Protein AF-A0AAD7NIN3-F1 (afdb_monomer_lite)

Sequence (106 aa):
NGPSFSDKKHKAGVSVGFVVRCTQRIIVAFLSLHDSVIRWPTESEKEEAKAWVESVSCQEWRGGLCMVDGTLVPLFEKPGHHGEVYFDRKSNYSLNVQVRRPLLVF

Secondary structure (DSSP, 8-state):
-PPPGGGGTTSS---HHHHHHHHHHHHHHHHHTHHHHSSPPPHHHHHHHHHHHHHHS-GGGGG-TT--S--EEE-SS--TTTGGGGB-TTS-BEEE---PPP----

pLDDT: mean 77.59, std 16.74, range [33.56, 95.12]

Structure (mmCIF, N/CA/C/O backbone):
data_AF-A0AAD7NIN3-F1
#
_entry.id   AF-A0AAD7NIN3-F1
#
loop_
_atom_site.group_PDB
_atom_site.id
_atom_site.type_symbol
_atom_site.label_atom_id
_atom_site.label_alt_id
_atom_site.label_comp_id
_atom_site.label_asym_id
_atom_site.label_entity_id
_atom_site.label_seq_id
_atom_site.pdbx_PDB_ins_code
_atom_site.Cartn_x
_atom_site.Cartn_y
_atom_site.Cartn_z
_atom_site.occupancy
_atom_site.B_iso_or_equiv
_atom_site.auth_seq_id
_atom_site.auth_comp_id
_atom_site.auth_asym_id
_atom_site.auth_atom_id
_atom_site.pdbx_PDB_model_num
ATOM 1 N N . ASN A 1 1 ? -1.272 -9.763 -26.096 1.00 40.25 1 ASN A N 1
ATOM 2 C CA . ASN A 1 1 ? -0.739 -8.951 -27.215 1.00 40.25 1 ASN A CA 1
ATOM 3 C C . ASN A 1 1 ? 0.158 -7.845 -26.673 1.00 40.25 1 ASN A C 1
ATOM 5 O O . ASN A 1 1 ? -0.281 -6.713 -26.544 1.00 40.25 1 ASN A O 1
ATOM 9 N N . GLY A 1 2 ? 1.387 -8.183 -26.274 1.00 42.22 2 GLY A N 1
ATOM 10 C CA . GLY A 1 2 ? 2.406 -7.182 -25.943 1.00 42.22 2 GLY A CA 1
ATOM 11 C C . GLY A 1 2 ? 3.198 -6.860 -27.211 1.00 42.22 2 GLY A C 1
ATOM 12 O O . GLY A 1 2 ? 3.555 -7.805 -27.916 1.00 42.22 2 GLY A O 1
ATOM 13 N N . PRO A 1 3 ? 3.443 -5.587 -27.560 1.00 47.66 3 PRO A N 1
ATOM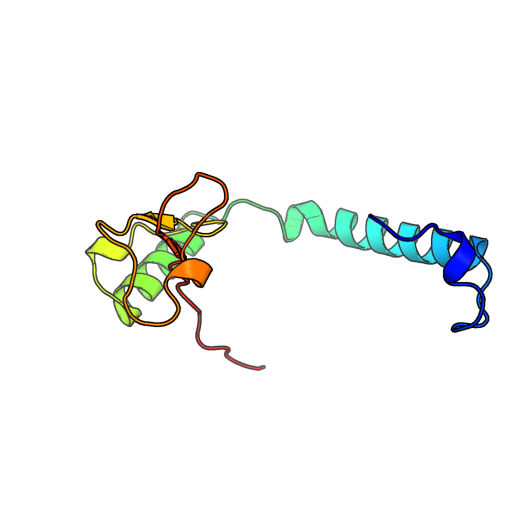 14 C CA . PRO A 1 3 ? 4.212 -5.279 -28.756 1.00 47.66 3 PRO A CA 1
ATOM 15 C C . PRO A 1 3 ? 5.653 -5.775 -28.586 1.00 47.66 3 PRO A C 1
ATOM 17 O O . PRO A 1 3 ? 6.232 -5.678 -27.500 1.00 47.66 3 PRO A O 1
ATOM 20 N N . SER A 1 4 ? 6.221 -6.325 -29.660 1.00 54.09 4 SER A N 1
ATOM 21 C CA . SER A 1 4 ? 7.609 -6.788 -29.670 1.00 54.09 4 SER A CA 1
ATOM 22 C C . SER A 1 4 ? 8.571 -5.608 -29.469 1.00 54.09 4 SER A C 1
ATOM 24 O O . SER A 1 4 ? 8.313 -4.488 -29.916 1.00 54.09 4 SER A O 1
ATOM 26 N N . PHE A 1 5 ? 9.698 -5.848 -28.791 1.00 52.84 5 PHE A N 1
ATOM 27 C CA . PHE A 1 5 ? 10.717 -4.834 -28.462 1.00 52.84 5 PHE A CA 1
ATOM 28 C C . PHE A 1 5 ? 11.260 -4.060 -29.678 1.00 52.84 5 PHE A C 1
ATOM 30 O O . PHE A 1 5 ? 11.817 -2.970 -29.527 1.00 52.84 5 PHE A O 1
ATOM 37 N N . SER A 1 6 ? 11.098 -4.618 -30.874 1.00 48.75 6 SER A N 1
ATOM 38 C CA . SER A 1 6 ? 11.609 -4.100 -32.138 1.00 48.75 6 SER A CA 1
ATOM 39 C C . SER A 1 6 ? 10.968 -2.770 -32.562 1.00 48.75 6 SER A C 1
ATOM 41 O O . SER A 1 6 ? 11.635 -1.975 -33.220 1.00 48.75 6 SER A O 1
ATOM 43 N N . ASP A 1 7 ? 9.738 -2.474 -32.121 1.00 43.66 7 ASP A N 1
ATOM 44 C CA . ASP A 1 7 ? 8.960 -1.312 -32.593 1.00 43.66 7 ASP A CA 1
ATOM 45 C C . ASP A 1 7 ? 9.259 0.018 -31.879 1.00 43.66 7 ASP A C 1
ATOM 47 O O . ASP A 1 7 ? 8.765 1.072 -32.278 1.00 43.66 7 ASP A O 1
ATOM 51 N N . LYS A 1 8 ? 10.089 0.034 -30.827 1.00 47.66 8 LYS A N 1
ATOM 52 C CA . LYS A 1 8 ? 10.362 1.269 -30.057 1.00 47.66 8 LYS A CA 1
ATOM 53 C C . LYS A 1 8 ? 11.593 2.060 -30.510 1.00 47.66 8 LYS A C 1
ATOM 55 O O . LYS A 1 8 ? 11.955 3.046 -29.869 1.00 47.66 8 LYS A O 1
ATOM 60 N N . LYS A 1 9 ? 12.255 1.673 -31.603 1.00 50.00 9 LYS A N 1
ATOM 61 C CA . LYS A 1 9 ? 13.591 2.204 -31.936 1.00 50.00 9 LYS A CA 1
ATOM 62 C C . LYS A 1 9 ? 13.643 3.633 -32.491 1.00 50.00 9 LYS A C 1
ATOM 64 O O . LYS A 1 9 ? 14.735 4.184 -32.547 1.00 50.00 9 LYS A O 1
ATOM 69 N N . HIS A 1 10 ? 12.525 4.269 -32.842 1.00 47.50 10 HIS A N 1
ATOM 70 C CA . HIS A 1 10 ? 12.574 5.557 -33.557 1.00 47.50 10 HIS A CA 1
ATOM 71 C C . HIS A 1 10 ? 12.259 6.817 -32.729 1.00 47.50 10 HIS A C 1
ATOM 73 O O . HIS A 1 10 ? 12.242 7.904 -33.291 1.00 47.50 10 HIS A O 1
ATOM 79 N N . LYS A 1 11 ? 11.990 6.718 -31.416 1.00 55.50 11 LYS A N 1
ATOM 80 C CA . LYS A 1 11 ? 11.447 7.867 -30.651 1.00 55.50 11 LYS A CA 1
ATOM 81 C C . LYS A 1 11 ? 12.315 8.447 -29.528 1.00 55.50 11 LYS A C 1
ATOM 83 O O . LYS A 1 11 ? 11.895 9.429 -28.934 1.00 55.50 11 LYS A O 1
ATOM 88 N N . ALA A 1 12 ? 13.500 7.904 -29.231 1.00 61.84 12 ALA A N 1
ATOM 89 C CA . ALA A 1 12 ? 14.287 8.384 -28.079 1.00 61.84 12 ALA A CA 1
ATOM 90 C C . ALA A 1 12 ? 15.801 8.573 -28.306 1.00 61.84 12 ALA A C 1
ATOM 92 O O . ALA A 1 12 ? 16.475 9.057 -27.405 1.00 61.84 12 ALA A O 1
ATOM 93 N N . GLY A 1 13 ? 16.363 8.191 -29.463 1.00 74.94 13 GLY A N 1
ATOM 94 C CA . GLY A 1 13 ? 17.789 8.416 -29.771 1.00 74.94 13 GLY A CA 1
ATOM 95 C C . GLY A 1 13 ? 18.804 7.708 -28.853 1.00 74.94 13 GLY A C 1
ATOM 96 O O . GLY A 1 13 ? 19.994 7.998 -28.922 1.00 74.94 13 GLY A O 1
ATOM 97 N N . VAL A 1 14 ? 18.366 6.781 -27.995 1.00 76.12 14 VAL A N 1
ATOM 98 C CA . VAL A 1 14 ? 19.214 6.094 -27.006 1.00 76.12 14 VAL A CA 1
ATOM 99 C C . VAL A 1 14 ? 19.498 4.645 -27.391 1.00 76.12 14 VAL A C 1
ATOM 101 O O . VAL A 1 14 ? 18.643 3.938 -27.928 1.00 76.12 14 VAL A O 1
ATOM 104 N N . SER A 1 15 ? 20.712 4.179 -27.087 1.00 85.69 15 SER A N 1
ATOM 105 C CA . SER A 1 15 ? 21.114 2.793 -27.337 1.00 85.69 15 SER A CA 1
ATOM 106 C C . SER A 1 15 ? 20.435 1.820 -26.367 1.00 85.69 15 SER A C 1
ATOM 108 O O . SER A 1 15 ? 20.151 2.149 -25.215 1.00 85.69 15 SER A O 1
ATOM 110 N N . VAL A 1 16 ? 20.227 0.575 -26.806 1.00 85.00 16 VAL A N 1
ATOM 111 C CA . VAL A 1 16 ? 19.641 -0.489 -25.965 1.00 85.00 16 VAL A CA 1
ATOM 112 C C . VAL A 1 16 ? 20.458 -0.697 -24.683 1.00 85.00 16 VAL A C 1
ATOM 114 O O . VAL A 1 16 ? 19.892 -0.819 -23.601 1.00 85.00 16 VAL A O 1
ATOM 117 N N . GLY A 1 17 ? 21.792 -0.657 -24.780 1.00 89.62 17 GLY A N 1
ATOM 118 C CA . GLY A 1 17 ? 22.677 -0.788 -23.620 1.00 89.62 17 GLY A CA 1
ATOM 119 C C . GLY A 1 17 ? 22.539 0.355 -22.609 1.00 89.62 17 GLY A C 1
ATOM 120 O O . GLY A 1 17 ? 22.719 0.136 -21.413 1.00 89.62 17 GLY A O 1
ATOM 121 N N . PHE A 1 18 ? 22.185 1.565 -23.056 1.00 89.94 18 PHE A N 1
ATOM 122 C CA . PHE A 1 18 ? 21.870 2.671 -22.152 1.00 89.94 18 PHE A CA 1
ATOM 123 C C . PHE A 1 18 ? 20.578 2.401 -21.376 1.00 89.94 18 PHE A C 1
ATOM 125 O O . PHE A 1 18 ? 20.588 2.491 -20.152 1.00 89.94 18 PHE A O 1
ATOM 132 N N . VAL A 1 19 ? 19.511 1.977 -22.063 1.00 89.56 19 VAL A N 1
ATOM 133 C CA . VAL A 1 19 ? 18.225 1.640 -21.427 1.00 89.56 19 VAL A CA 1
ATOM 134 C C . VAL A 1 19 ? 18.405 0.550 -20.370 1.00 89.56 19 VAL A C 1
ATOM 136 O O . VAL A 1 19 ? 17.980 0.738 -19.235 1.00 89.56 19 VAL A O 1
ATOM 139 N N . VAL A 1 20 ? 19.106 -0.541 -20.699 1.00 91.94 20 VAL A N 1
ATOM 140 C CA . VAL A 1 20 ? 19.362 -1.643 -19.753 1.00 91.94 20 VAL A CA 1
ATOM 141 C C . VAL A 1 20 ? 20.094 -1.148 -18.504 1.00 91.94 20 VAL A C 1
ATOM 143 O O . VAL A 1 20 ? 19.670 -1.448 -17.388 1.00 91.94 20 VAL A O 1
ATOM 146 N N . ARG A 1 21 ? 21.150 -0.339 -18.665 1.00 93.31 21 ARG A N 1
ATOM 147 C CA . ARG A 1 21 ? 21.896 0.220 -17.525 1.00 93.31 21 ARG A CA 1
ATOM 148 C C . ARG A 1 21 ? 21.052 1.168 -16.678 1.00 93.31 21 ARG A C 1
ATOM 150 O O . ARG A 1 21 ? 21.140 1.125 -15.453 1.00 93.31 21 ARG A O 1
ATOM 157 N N . CYS A 1 22 ? 20.238 2.016 -17.303 1.00 90.75 22 CYS A N 1
ATOM 158 C CA . CYS A 1 22 ? 19.321 2.901 -16.589 1.00 90.75 22 CYS A CA 1
ATOM 159 C C . CYS A 1 22 ? 18.296 2.100 -15.780 1.00 90.75 22 CYS A C 1
ATOM 161 O O . CYS A 1 22 ? 18.124 2.366 -14.593 1.00 90.75 22 CYS A O 1
ATOM 163 N N . THR A 1 23 ? 17.679 1.080 -16.379 1.00 93.56 23 THR A N 1
ATOM 164 C CA . THR A 1 23 ? 16.729 0.203 -15.685 1.00 93.56 23 THR A CA 1
ATOM 165 C C . THR A 1 23 ? 17.384 -0.523 -14.510 1.00 93.56 23 THR A C 1
ATOM 167 O O . THR A 1 23 ? 16.821 -0.531 -13.422 1.00 93.56 23 THR A O 1
ATOM 170 N N . GLN A 1 24 ? 18.595 -1.064 -14.680 1.00 95.12 24 GLN A N 1
ATOM 171 C CA . GLN A 1 24 ? 19.334 -1.712 -13.590 1.00 95.12 24 GLN A CA 1
ATOM 172 C C . GLN A 1 24 ? 19.610 -0.756 -12.424 1.00 95.12 24 GLN A C 1
ATOM 174 O O . GLN A 1 24 ? 19.383 -1.121 -11.275 1.00 95.12 24 GLN A O 1
ATOM 179 N N . ARG A 1 25 ? 20.048 0.480 -12.701 1.00 94.62 25 ARG A N 1
ATOM 180 C CA . ARG A 1 25 ? 20.281 1.494 -11.657 1.00 94.62 25 ARG A CA 1
ATOM 181 C C . ARG A 1 25 ? 19.007 1.840 -10.895 1.00 94.62 25 ARG A C 1
ATOM 183 O O . ARG A 1 25 ? 19.052 1.958 -9.678 1.00 94.62 25 ARG A O 1
ATOM 190 N N . ILE A 1 26 ? 17.887 1.971 -11.603 1.00 93.44 26 ILE A N 1
ATOM 191 C CA . ILE A 1 26 ? 16.580 2.232 -10.992 1.00 93.44 26 ILE A CA 1
ATOM 192 C C . ILE A 1 26 ? 16.170 1.064 -10.091 1.00 93.44 26 ILE A C 1
ATOM 194 O O . ILE A 1 26 ? 15.776 1.293 -8.954 1.00 93.44 26 ILE A O 1
ATOM 198 N N . ILE A 1 27 ? 16.314 -0.180 -10.557 1.00 93.38 27 ILE A N 1
ATOM 199 C CA . ILE A 1 27 ? 16.008 -1.369 -9.749 1.00 93.38 27 ILE A CA 1
ATOM 200 C C . ILE A 1 27 ? 16.874 -1.400 -8.487 1.00 93.38 27 ILE A C 1
ATOM 202 O O . ILE A 1 27 ? 16.341 -1.580 -7.401 1.00 93.38 27 ILE A O 1
ATOM 206 N N . VAL A 1 28 ? 18.186 -1.173 -8.601 1.00 94.94 28 VAL A N 1
ATOM 207 C CA . VAL A 1 28 ? 19.090 -1.133 -7.43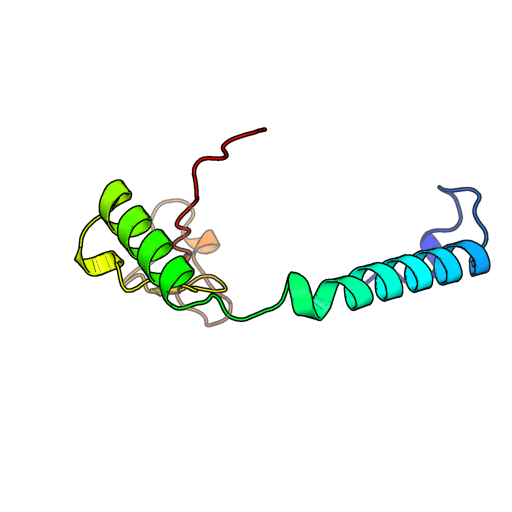9 1.00 94.94 28 VAL A CA 1
ATOM 208 C C . VAL A 1 28 ? 18.700 -0.020 -6.464 1.00 94.94 28 VAL A C 1
ATOM 210 O O . VAL A 1 28 ? 18.669 -0.258 -5.261 1.00 94.94 28 VAL A O 1
ATOM 213 N N . ALA A 1 29 ? 18.353 1.170 -6.961 1.00 93.50 29 ALA A N 1
ATOM 214 C CA . ALA A 1 29 ? 17.885 2.266 -6.119 1.00 93.50 29 ALA A CA 1
ATOM 215 C C . ALA A 1 29 ? 16.587 1.900 -5.378 1.00 93.50 29 ALA A C 1
ATOM 217 O O . ALA A 1 29 ? 16.501 2.095 -4.168 1.00 93.50 29 ALA A O 1
ATOM 218 N N . PHE A 1 30 ? 15.610 1.296 -6.061 1.00 90.19 30 PHE A N 1
ATOM 219 C CA . PHE A 1 30 ? 14.392 0.805 -5.411 1.00 90.19 30 PHE A CA 1
ATOM 220 C C . PHE A 1 30 ? 14.682 -0.283 -4.377 1.00 90.19 30 PHE A C 1
ATOM 222 O O . PHE A 1 30 ? 14.143 -0.226 -3.277 1.00 90.19 30 PHE A O 1
ATOM 229 N N . LEU A 1 31 ? 15.560 -1.238 -4.690 1.00 90.69 31 LEU A N 1
ATOM 230 C CA . LEU A 1 31 ? 15.956 -2.288 -3.750 1.00 90.69 31 LEU A CA 1
ATOM 231 C C . LEU A 1 31 ? 16.670 -1.716 -2.521 1.00 90.69 31 LEU A C 1
ATOM 233 O O . LEU A 1 31 ? 16.434 -2.192 -1.418 1.00 90.69 31 LEU A O 1
ATOM 237 N N . SER A 1 32 ? 17.471 -0.657 -2.677 1.00 92.50 32 SER A N 1
ATOM 238 C CA . SER A 1 32 ? 18.113 0.021 -1.540 1.00 92.50 32 SER A CA 1
ATOM 239 C C . SER A 1 32 ? 17.117 0.688 -0.585 1.00 92.50 32 SER A C 1
ATOM 241 O O . SER A 1 32 ? 17.439 0.932 0.574 1.00 92.50 32 SER A O 1
ATOM 243 N N . LEU A 1 33 ? 15.899 0.958 -1.063 1.00 90.75 33 LEU A N 1
ATOM 244 C CA . LEU A 1 33 ? 14.796 1.519 -0.285 1.00 90.75 33 LEU A CA 1
ATOM 245 C C . LEU A 1 33 ? 13.787 0.455 0.163 1.00 90.75 33 LEU A C 1
ATOM 247 O O . LEU A 1 33 ? 12.824 0.789 0.848 1.00 90.75 33 LEU A O 1
ATOM 251 N N . HIS A 1 34 ? 13.967 -0.810 -0.226 1.00 87.88 34 HIS A N 1
ATOM 252 C CA . HIS A 1 34 ? 12.979 -1.858 0.015 1.00 87.88 34 HIS A CA 1
ATOM 253 C C . HIS A 1 34 ? 12.658 -1.987 1.504 1.00 87.88 34 HIS A C 1
ATOM 255 O O . HIS A 1 34 ? 11.501 -1.895 1.884 1.00 87.88 34 HIS A O 1
ATOM 261 N N . ASP A 1 35 ? 13.667 -2.103 2.361 1.00 83.94 35 ASP A N 1
ATOM 262 C CA . ASP A 1 35 ? 13.431 -2.380 3.782 1.00 83.94 35 ASP A CA 1
ATOM 263 C C . ASP A 1 35 ? 12.925 -1.155 4.559 1.00 83.94 35 ASP A C 1
ATOM 265 O O . ASP A 1 35 ? 12.315 -1.292 5.620 1.00 83.94 35 ASP A O 1
ATOM 269 N N . SER A 1 36 ? 13.140 0.054 4.031 1.00 82.62 36 SER A N 1
ATOM 270 C CA . SER A 1 36 ? 12.630 1.288 4.633 1.00 82.62 36 SER A CA 1
ATOM 271 C C . SER A 1 36 ? 11.203 1.617 4.187 1.00 82.62 36 SER A C 1
ATOM 273 O O . SER A 1 36 ? 10.425 2.139 4.987 1.00 82.62 36 SER A O 1
ATOM 275 N N . VAL A 1 37 ? 10.847 1.300 2.937 1.00 80.06 37 VAL A N 1
ATOM 276 C CA . VAL A 1 37 ? 9.552 1.643 2.323 1.00 80.06 37 VAL A CA 1
ATOM 277 C C . VAL A 1 37 ? 8.567 0.472 2.351 1.00 80.06 37 VAL A C 1
ATOM 279 O O . VAL A 1 37 ? 7.378 0.668 2.587 1.00 80.06 37 VAL A O 1
ATOM 282 N N . ILE A 1 38 ? 9.043 -0.750 2.127 1.00 81.06 38 ILE A N 1
ATOM 283 C CA . ILE A 1 38 ? 8.259 -1.991 2.082 1.00 81.06 38 ILE A CA 1
ATOM 284 C C . ILE A 1 38 ? 8.479 -2.734 3.402 1.00 81.06 38 ILE A C 1
ATOM 286 O O . ILE A 1 38 ? 9.079 -3.804 3.473 1.00 81.06 38 ILE A O 1
ATOM 290 N N . ARG A 1 39 ? 7.974 -2.137 4.481 1.00 85.50 39 ARG A N 1
ATOM 291 C CA . ARG A 1 39 ? 7.918 -2.761 5.805 1.00 85.50 39 ARG A CA 1
ATOM 292 C C . ARG A 1 39 ? 6.490 -2.808 6.314 1.00 85.50 39 ARG A C 1
ATOM 294 O O . ARG A 1 39 ? 5.654 -1.981 5.951 1.00 85.50 39 ARG A O 1
ATOM 301 N N . TRP A 1 40 ? 6.224 -3.752 7.209 1.00 83.12 40 TRP A N 1
ATOM 302 C CA . TRP A 1 40 ? 4.974 -3.736 7.954 1.00 83.12 40 TRP A CA 1
ATOM 303 C C . TRP A 1 40 ? 4.900 -2.468 8.823 1.00 83.12 40 TRP A C 1
ATOM 305 O O . TRP A 1 40 ? 5.912 -2.069 9.417 1.00 83.12 40 TRP A O 1
ATOM 315 N N . PRO A 1 41 ? 3.726 -1.817 8.900 1.00 84.88 41 PRO A N 1
ATOM 316 C CA . PRO A 1 41 ? 3.536 -0.694 9.801 1.00 84.88 41 PRO A CA 1
ATOM 317 C C . PRO A 1 41 ? 3.692 -1.164 11.250 1.00 84.88 41 PRO A C 1
ATOM 319 O O . PRO A 1 41 ? 3.269 -2.264 11.620 1.00 84.88 41 PRO A O 1
ATOM 322 N N . THR A 1 42 ? 4.302 -0.316 12.068 1.00 89.50 42 THR A N 1
ATOM 323 C CA . THR A 1 42 ? 4.385 -0.488 13.521 1.00 89.50 42 THR A CA 1
ATOM 324 C C . THR A 1 42 ? 2.998 -0.377 14.145 1.00 89.50 42 THR A C 1
ATOM 326 O O . THR A 1 42 ? 2.091 0.203 13.554 1.00 89.50 42 THR A O 1
ATOM 329 N N . GLU A 1 43 ? 2.813 -0.893 15.359 1.00 90.12 43 GLU A N 1
ATOM 330 C CA . GLU A 1 43 ? 1.495 -0.849 16.005 1.00 90.12 43 GLU A CA 1
ATOM 331 C C . GLU A 1 43 ? 0.993 0.588 16.232 1.00 90.12 43 GLU A C 1
ATOM 333 O O . GLU A 1 43 ? -0.195 0.849 16.076 1.00 90.12 43 GLU A O 1
ATOM 338 N N . SER A 1 44 ? 1.903 1.538 16.485 1.00 92.00 44 SER A N 1
ATOM 339 C CA . SER A 1 44 ? 1.571 2.966 16.581 1.00 92.00 44 SER A CA 1
ATOM 340 C C . SER A 1 44 ? 1.057 3.529 15.254 1.00 92.00 44 SER A C 1
ATOM 342 O O . SER A 1 44 ? 0.025 4.191 15.231 1.00 92.00 44 SER A O 1
ATOM 344 N N . GLU A 1 45 ? 1.745 3.245 14.142 1.00 89.00 45 GLU A N 1
ATOM 345 C CA . GLU A 1 45 ? 1.317 3.683 12.803 1.00 89.00 45 GLU A CA 1
ATOM 346 C C . GLU A 1 45 ? -0.015 3.044 12.409 1.00 89.00 45 GLU A C 1
ATOM 348 O O . GLU A 1 45 ? -0.849 3.675 11.756 1.00 89.00 45 GLU A O 1
ATOM 353 N N . LYS A 1 46 ? -0.236 1.788 12.818 1.00 88.44 46 LYS A N 1
ATOM 354 C CA . LYS A 1 46 ? -1.526 1.138 12.622 1.00 88.44 46 LYS A CA 1
ATOM 355 C C . LYS A 1 46 ? -2.613 1.881 13.377 1.00 88.44 46 LYS A C 1
ATOM 357 O O . LYS A 1 46 ? -3.630 2.208 12.782 1.00 88.44 46 LYS A O 1
ATOM 362 N N . GLU A 1 47 ? -2.408 2.153 14.658 1.00 91.62 47 GLU A N 1
ATOM 363 C CA . GLU A 1 47 ? -3.420 2.783 15.500 1.00 91.62 47 GLU A CA 1
ATOM 364 C C . GLU A 1 47 ? -3.757 4.212 15.061 1.00 91.62 47 GLU A C 1
ATOM 366 O O . GLU A 1 47 ? -4.931 4.579 15.024 1.00 91.62 47 GLU A O 1
ATOM 371 N N . GLU A 1 48 ? -2.756 4.985 14.635 1.00 90.00 48 GLU A N 1
ATOM 372 C CA . GLU A 1 48 ? -2.955 6.303 14.028 1.00 90.00 48 GLU A CA 1
ATOM 373 C C . GLU A 1 48 ? -3.811 6.207 12.759 1.00 90.00 48 GLU A C 1
ATOM 375 O O . GLU A 1 48 ? -4.791 6.937 12.598 1.00 90.00 48 GLU A O 1
ATOM 380 N N . ALA A 1 49 ? -3.499 5.255 11.876 1.00 87.12 49 ALA A N 1
ATOM 381 C CA . ALA A 1 49 ? -4.269 5.048 10.660 1.00 87.12 49 ALA A CA 1
ATOM 382 C C . ALA A 1 49 ? -5.705 4.575 10.951 1.00 87.12 49 ALA A C 1
ATOM 384 O O . ALA A 1 49 ? -6.637 5.032 10.292 1.00 87.12 49 ALA A O 1
ATOM 385 N N . LYS A 1 50 ? -5.907 3.715 11.955 1.00 87.69 50 LYS A N 1
ATOM 386 C CA . LYS A 1 50 ? -7.236 3.287 12.418 1.00 87.69 50 LYS A CA 1
ATOM 387 C C . LYS A 1 50 ? -8.058 4.463 12.954 1.00 87.69 50 LYS A C 1
ATOM 389 O O . LYS A 1 50 ? -9.222 4.609 12.589 1.00 87.69 50 LYS A O 1
ATOM 394 N N . ALA A 1 51 ? -7.448 5.313 13.784 1.00 89.94 51 ALA A N 1
ATOM 395 C CA . ALA A 1 51 ? -8.084 6.516 14.315 1.00 89.94 51 ALA A CA 1
ATOM 396 C C . ALA A 1 51 ? -8.455 7.503 13.202 1.00 89.94 51 ALA A C 1
ATOM 398 O O . ALA A 1 51 ? -9.552 8.060 13.211 1.00 89.94 51 ALA A O 1
ATOM 399 N N . TRP A 1 52 ? -7.579 7.663 12.206 1.00 87.44 52 TRP A N 1
ATOM 400 C CA . TRP A 1 52 ? -7.884 8.461 11.025 1.00 87.44 52 TRP A CA 1
ATOM 401 C C . TRP A 1 52 ? -9.087 7.903 10.257 1.00 87.44 52 TRP A C 1
ATOM 403 O O . TRP A 1 52 ? -10.022 8.658 9.998 1.00 87.44 52 TRP A O 1
ATOM 413 N N . VAL A 1 53 ? -9.106 6.599 9.944 1.00 85.00 53 VAL A N 1
ATOM 414 C CA . VAL A 1 53 ? -10.239 5.964 9.246 1.00 85.00 53 VAL A CA 1
ATOM 415 C C . VAL A 1 53 ? -11.542 6.212 10.000 1.00 85.00 53 VAL A C 1
ATOM 417 O O . VAL A 1 53 ? -12.504 6.666 9.390 1.00 85.00 53 VAL A O 1
ATOM 420 N N . GLU A 1 54 ? -11.571 5.994 11.313 1.00 88.31 54 GLU A N 1
ATOM 421 C CA . GLU A 1 54 ? -12.764 6.244 12.129 1.00 88.31 54 GLU A CA 1
ATOM 422 C C . GLU A 1 54 ? -13.220 7.711 12.057 1.00 88.31 54 GLU A C 1
ATOM 424 O O . GLU A 1 54 ? -14.405 7.968 11.865 1.00 88.31 54 GLU A O 1
ATOM 429 N N . SER A 1 55 ? -12.285 8.669 12.113 1.00 87.75 55 SER A N 1
ATOM 430 C CA . SER A 1 55 ? -12.600 10.107 12.045 1.00 87.75 55 SER A CA 1
ATOM 431 C C . SER A 1 55 ? -13.183 10.575 10.708 1.00 87.75 55 SER A C 1
ATOM 433 O O . SER A 1 55 ? -13.900 11.573 10.675 1.00 87.75 55 SER A O 1
ATOM 435 N N . VAL A 1 56 ? -12.875 9.882 9.607 1.00 84.69 56 VAL A N 1
ATOM 436 C CA . VAL A 1 56 ? -13.360 10.230 8.258 1.00 84.69 56 VAL A CA 1
ATOM 437 C C . VAL A 1 56 ? -14.461 9.290 7.758 1.00 84.69 56 VAL A C 1
ATOM 439 O O . VAL A 1 56 ? -14.972 9.486 6.656 1.00 84.69 56 VAL A O 1
ATOM 442 N N . SER A 1 57 ? -14.810 8.259 8.533 1.00 84.25 57 SER A N 1
ATOM 443 C CA . SER A 1 57 ? -15.847 7.277 8.196 1.00 84.25 57 SER A CA 1
ATOM 444 C C . SER A 1 57 ? -16.705 6.917 9.419 1.00 84.25 57 SER A C 1
ATOM 446 O O . SER A 1 57 ? -17.522 7.738 9.828 1.00 84.25 57 SER A O 1
ATOM 448 N N . CYS A 1 58 ? -16.561 5.713 9.986 1.00 85.25 58 CYS A N 1
ATOM 449 C CA . CYS A 1 58 ? -17.203 5.286 11.231 1.00 85.25 58 CYS A CA 1
ATOM 450 C C . CYS A 1 58 ? -16.401 4.185 11.952 1.00 85.25 58 CYS A C 1
ATOM 452 O O . CYS A 1 58 ? -15.436 3.630 11.415 1.00 85.25 58 CYS A O 1
ATOM 454 N N . GLN A 1 59 ? -16.796 3.873 13.188 1.00 86.88 59 GLN A N 1
ATOM 455 C CA . GLN A 1 59 ? -16.068 2.971 14.086 1.00 86.88 59 GLN A CA 1
ATOM 456 C C . GLN A 1 59 ? -15.912 1.552 13.518 1.00 86.88 59 GLN A C 1
ATOM 458 O O . GLN A 1 59 ? -14.870 0.921 13.691 1.00 86.88 59 GLN A O 1
ATOM 463 N N . GLU A 1 60 ? -16.905 1.053 12.784 1.00 86.19 60 GLU A N 1
ATOM 464 C CA . GLU A 1 60 ? -16.895 -0.275 12.162 1.00 86.19 60 GLU A CA 1
ATOM 465 C C . GLU A 1 60 ? -15.769 -0.425 11.129 1.00 86.19 60 GLU A C 1
ATOM 467 O O . GLU A 1 60 ? -15.254 -1.523 10.913 1.00 86.19 60 GLU A O 1
ATOM 472 N N . TRP A 1 61 ? -15.342 0.683 10.521 1.00 79.19 61 TRP A N 1
ATOM 473 C CA . TRP A 1 61 ? -14.289 0.703 9.506 1.00 79.19 61 TRP A CA 1
ATOM 474 C C . TRP A 1 61 ? -12.893 0.868 10.102 1.00 79.19 61 TRP A C 1
ATOM 476 O O . TRP A 1 61 ? -11.906 0.683 9.389 1.00 79.19 61 TRP A O 1
ATOM 486 N N . ARG A 1 62 ? -12.781 1.118 11.415 1.00 84.25 62 ARG A N 1
ATOM 487 C CA . ARG A 1 62 ? -11.508 1.236 12.142 1.00 84.25 62 ARG A CA 1
ATOM 488 C C . ARG A 1 62 ? -10.578 0.046 11.880 1.00 84.25 62 ARG A C 1
ATOM 490 O O . ARG A 1 62 ? -9.370 0.218 11.811 1.00 84.25 62 ARG A O 1
ATOM 497 N N . GLY A 1 63 ? -11.120 -1.162 11.715 1.00 79.75 63 GLY A N 1
ATOM 498 C CA . GLY A 1 63 ? -10.345 -2.380 11.444 1.00 79.75 63 GLY A CA 1
ATOM 499 C C . GLY A 1 63 ? -9.841 -2.536 10.002 1.00 79.75 63 GLY A C 1
ATOM 500 O O . GLY A 1 63 ? -9.024 -3.417 9.751 1.00 79.75 63 GLY A O 1
ATOM 501 N N . GLY A 1 64 ? -10.288 -1.695 9.062 1.00 73.19 64 GLY A N 1
ATOM 502 C CA . GLY A 1 64 ? -10.001 -1.784 7.621 1.00 73.19 64 GLY A CA 1
ATOM 503 C C . GLY A 1 64 ? -8.595 -1.340 7.202 1.00 73.19 64 GLY A C 1
ATOM 504 O O . GLY A 1 64 ? -8.396 -0.849 6.090 1.00 73.19 64 GLY A O 1
ATOM 505 N N . LEU A 1 65 ? -7.609 -1.462 8.088 1.00 64.31 65 LEU A N 1
ATOM 506 C CA . LEU A 1 65 ? -6.229 -1.090 7.805 1.00 64.31 65 LEU A CA 1
ATOM 507 C C . LEU A 1 65 ? -5.556 -2.125 6.885 1.00 64.31 65 LEU A C 1
ATOM 509 O O . LEU A 1 65 ? -5.744 -3.325 7.057 1.00 64.31 65 LEU A O 1
ATOM 513 N N . CYS A 1 66 ? -4.716 -1.665 5.949 1.00 61.19 66 CYS A N 1
ATOM 514 C CA . CYS A 1 66 ? -3.957 -2.518 5.018 1.00 61.19 66 CYS A CA 1
ATOM 515 C C . CYS A 1 66 ? -4.818 -3.321 4.027 1.00 61.19 66 CYS A C 1
ATOM 517 O O . CYS A 1 66 ? -4.442 -4.415 3.611 1.00 61.19 66 CYS A O 1
ATOM 519 N N . MET A 1 67 ? -5.942 -2.756 3.592 1.00 61.56 67 MET A N 1
ATOM 520 C CA . MET A 1 67 ? -6.709 -3.274 2.462 1.00 61.56 67 MET A CA 1
ATOM 521 C C . MET A 1 67 ? -5.937 -3.007 1.158 1.00 61.56 67 MET A C 1
ATOM 523 O O . MET A 1 67 ? -6.109 -1.987 0.492 1.00 61.56 67 MET A O 1
ATOM 527 N N . VAL A 1 68 ? -4.980 -3.884 0.856 1.00 56.28 68 VAL A N 1
ATOM 528 C CA . VAL A 1 68 ? -4.147 -3.807 -0.344 1.00 56.28 68 VAL A CA 1
ATOM 529 C C . VAL A 1 68 ? -4.908 -4.484 -1.481 1.00 56.28 68 VAL A C 1
ATOM 531 O O . VAL A 1 68 ? -4.963 -5.705 -1.571 1.00 56.28 68 VAL A O 1
ATOM 534 N N . ASP A 1 69 ? -5.474 -3.641 -2.338 1.00 56.47 69 ASP A N 1
ATOM 535 C CA . ASP A 1 69 ? -6.246 -3.961 -3.540 1.00 56.47 69 ASP A CA 1
ATOM 536 C C . ASP A 1 69 ? -7.714 -4.387 -3.323 1.00 56.47 69 ASP A C 1
ATOM 538 O O . ASP A 1 69 ? -8.095 -5.021 -2.340 1.00 56.47 69 ASP A O 1
ATOM 542 N N . GLY A 1 70 ? -8.558 -3.910 -4.240 1.00 57.44 70 GLY A N 1
ATOM 543 C CA . GLY A 1 70 ? -9.993 -3.696 -4.065 1.00 57.44 70 GLY A CA 1
ATOM 544 C C . GLY A 1 70 ? -10.772 -4.915 -3.591 1.00 57.44 70 GLY A C 1
ATOM 545 O O . GLY A 1 70 ? -10.919 -5.894 -4.324 1.00 57.44 70 GLY A O 1
ATOM 546 N N . THR A 1 71 ? -11.373 -4.825 -2.402 1.00 67.31 71 THR A N 1
ATOM 547 C CA . THR A 1 71 ? -12.485 -5.732 -2.109 1.00 67.31 71 THR A CA 1
ATOM 548 C C . THR A 1 71 ? -13.632 -5.357 -3.019 1.00 67.31 71 THR A C 1
ATOM 550 O O . THR A 1 71 ? -14.137 -4.233 -3.010 1.00 67.31 71 THR A O 1
ATOM 553 N N . LEU A 1 72 ? -13.993 -6.336 -3.832 1.00 75.88 72 LEU A N 1
ATOM 554 C CA . LEU A 1 72 ? -15.140 -6.303 -4.703 1.00 75.88 72 LEU A CA 1
ATOM 555 C C . LEU A 1 72 ? -16.368 -6.617 -3.851 1.00 75.88 72 LEU A C 1
ATOM 557 O O . LEU A 1 72 ? -16.521 -7.741 -3.376 1.00 75.88 72 LEU A O 1
ATOM 561 N N . VAL A 1 73 ? -17.218 -5.618 -3.624 1.00 82.19 73 VAL A N 1
ATOM 562 C CA . VAL A 1 73 ? -18.524 -5.818 -2.989 1.00 82.19 73 VAL A CA 1
ATOM 563 C C . VAL A 1 73 ? -19.454 -6.413 -4.045 1.00 82.19 73 VAL A C 1
ATOM 565 O O . VAL A 1 73 ? -19.710 -5.730 -5.041 1.00 82.19 73 VAL A O 1
ATOM 568 N N . PRO A 1 74 ? -19.927 -7.663 -3.891 1.00 86.06 74 PRO A N 1
ATOM 569 C CA . PRO A 1 74 ? -20.813 -8.274 -4.868 1.00 86.06 74 PRO A CA 1
ATOM 570 C C . PRO A 1 74 ? -22.167 -7.561 -4.872 1.00 86.06 74 PRO A C 1
ATOM 572 O O . PRO A 1 74 ? -22.734 -7.253 -3.825 1.00 86.06 74 PRO A O 1
ATOM 575 N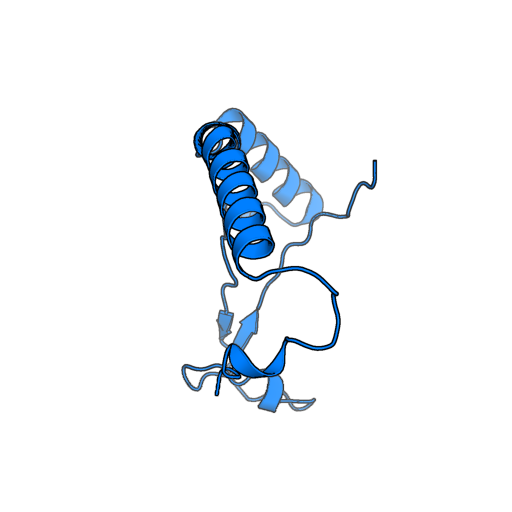 N . LEU A 1 75 ? -22.684 -7.310 -6.067 1.00 86.50 75 LEU A N 1
ATOM 576 C CA . LEU A 1 75 ? -24.013 -6.776 -6.308 1.00 86.50 75 LEU A CA 1
ATOM 577 C C . LEU A 1 75 ? -24.980 -7.933 -6.554 1.00 86.50 75 LEU A C 1
ATOM 579 O O . LEU A 1 75 ? -24.647 -8.895 -7.245 1.00 86.50 75 LEU A O 1
ATOM 583 N N . PHE A 1 76 ? -26.186 -7.822 -5.998 1.00 86.38 76 PHE A N 1
ATOM 584 C CA . PHE A 1 76 ? -27.247 -8.815 -6.183 1.00 86.38 76 PHE A CA 1
ATOM 585 C C . PHE A 1 76 ? -27.715 -8.898 -7.643 1.00 86.38 76 PHE A C 1
ATOM 587 O O . PHE A 1 76 ? -28.022 -9.977 -8.142 1.00 86.38 76 PHE A O 1
ATOM 594 N N . GLU A 1 77 ? -27.735 -7.758 -8.335 1.00 89.50 77 GLU A N 1
ATOM 595 C CA . GLU A 1 77 ? -28.187 -7.644 -9.716 1.00 89.50 77 GLU A CA 1
ATOM 596 C C . GLU A 1 77 ? -27.320 -6.674 -10.524 1.00 89.50 77 GLU A C 1
ATOM 598 O O . GLU A 1 77 ? -26.559 -5.867 -9.983 1.00 89.50 77 GLU A O 1
ATOM 603 N N . LYS A 1 78 ? -27.452 -6.761 -11.849 1.00 91.62 78 LYS A N 1
ATOM 604 C CA . LYS A 1 78 ? -26.790 -5.865 -12.795 1.00 91.62 78 LYS A CA 1
ATOM 605 C C . LYS A 1 78 ? -27.294 -4.428 -12.604 1.00 91.62 78 LYS A C 1
ATOM 607 O O . LYS A 1 78 ? -28.491 -4.195 -12.771 1.00 91.62 78 LYS A O 1
ATOM 612 N N . PRO A 1 79 ? -26.410 -3.440 -12.381 1.00 88.69 79 PRO A N 1
ATOM 613 C CA . PRO A 1 79 ? -26.818 -2.039 -12.345 1.00 88.69 79 PRO A CA 1
ATOM 614 C C . PRO A 1 79 ? -27.463 -1.586 -13.658 1.00 88.69 79 PRO A C 1
ATOM 616 O O . PRO A 1 79 ? -26.947 -1.859 -14.745 1.00 88.69 79 PRO A O 1
ATOM 619 N N . GLY A 1 80 ? -28.565 -0.839 -13.563 1.00 87.94 80 GLY A N 1
ATOM 620 C CA . GLY A 1 80 ? -29.280 -0.325 -14.738 1.00 87.94 80 GLY A CA 1
ATOM 621 C C . GLY A 1 80 ? -28.469 0.679 -15.568 1.00 87.94 80 GLY A C 1
ATOM 622 O O . GLY A 1 80 ? -28.639 0.762 -16.782 1.00 87.94 80 GLY A O 1
ATOM 623 N N . HIS A 1 81 ? -27.544 1.409 -14.940 1.00 85.56 81 HIS A N 1
ATOM 624 C CA . HIS A 1 81 ? -26.650 2.349 -15.613 1.00 85.56 81 HIS A CA 1
ATOM 625 C C . HIS A 1 81 ? -25.259 1.733 -15.772 1.00 85.56 81 HIS A C 1
ATOM 627 O O . HIS A 1 81 ? -24.631 1.355 -14.788 1.00 85.56 81 HIS A O 1
ATOM 633 N N . HIS A 1 82 ? -24.786 1.611 -17.016 1.00 83.88 82 HIS A N 1
ATOM 634 C CA . HIS A 1 82 ? -23.482 1.028 -17.351 1.00 83.88 82 HIS A CA 1
ATOM 635 C C . HIS A 1 82 ? -23.209 -0.364 -16.748 1.00 83.88 82 HIS A C 1
ATOM 637 O O . HIS A 1 82 ? -22.054 -0.705 -16.553 1.00 83.88 82 HIS A O 1
ATOM 643 N N . GLY A 1 83 ? -24.225 -1.204 -16.508 1.00 84.75 83 GLY A N 1
ATOM 644 C CA . GLY A 1 83 ? -24.093 -2.500 -15.818 1.00 84.75 83 GLY A CA 1
ATOM 645 C C . GLY A 1 83 ? -22.915 -3.396 -16.236 1.00 84.75 83 GLY A C 1
ATOM 646 O O . GLY A 1 83 ? -22.348 -4.085 -15.395 1.00 84.75 83 GLY A O 1
ATOM 647 N N . GLU A 1 84 ? -22.503 -3.354 -17.506 1.00 88.19 84 GLU A N 1
ATOM 648 C CA . GLU A 1 84 ? -21.345 -4.110 -18.011 1.00 88.19 84 GLU A CA 1
ATOM 649 C C . GLU A 1 84 ? -20.010 -3.715 -17.366 1.00 88.19 84 GLU A C 1
ATOM 651 O O . GLU A 1 84 ? -19.123 -4.552 -17.244 1.00 88.19 84 GLU A O 1
ATOM 656 N N . VAL A 1 85 ? -19.849 -2.464 -16.915 1.00 87.25 85 VAL A N 1
ATOM 657 C CA . VAL A 1 85 ? -18.594 -2.002 -16.287 1.00 87.25 85 VAL A CA 1
ATOM 658 C C . VAL A 1 85 ? -18.385 -2.596 -14.896 1.00 87.25 85 VAL A C 1
ATOM 660 O O . VAL A 1 85 ? -17.274 -2.564 -14.376 1.00 87.25 85 VAL A O 1
ATOM 663 N N . TYR A 1 86 ? -19.451 -3.138 -14.308 1.00 85.62 86 TYR A N 1
ATOM 664 C CA . TYR A 1 86 ? -19.430 -3.792 -13.006 1.00 85.62 86 TYR A CA 1
ATOM 665 C C . TYR A 1 86 ? -19.218 -5.302 -13.122 1.00 85.62 86 TYR A C 1
ATOM 667 O O . TYR A 1 86 ? -19.133 -5.966 -12.097 1.00 85.62 86 TYR A O 1
ATOM 675 N N . PHE A 1 87 ? -19.147 -5.859 -14.336 1.00 89.62 87 PHE A N 1
ATOM 676 C CA . PHE A 1 87 ? -18.933 -7.287 -14.538 1.00 89.62 87 PHE A CA 1
ATOM 677 C C . PHE A 1 87 ? -17.447 -7.632 -14.391 1.00 89.62 87 PHE A C 1
ATOM 679 O O . PHE A 1 87 ? -16.608 -7.233 -15.201 1.00 89.62 87 PHE A O 1
ATOM 686 N N . ASP A 1 88 ? -17.110 -8.361 -13.331 1.00 85.31 88 ASP A N 1
ATOM 687 C CA . ASP A 1 88 ? -15.734 -8.714 -13.008 1.00 85.31 88 ASP A CA 1
ATOM 688 C C . ASP A 1 88 ? -15.253 -9.991 -13.722 1.00 85.31 88 ASP A C 1
ATOM 690 O O . ASP A 1 88 ? -16.008 -10.756 -14.327 1.00 85.31 88 ASP A O 1
ATOM 694 N N . ARG A 1 89 ? -13.943 -10.260 -13.630 1.00 84.31 89 ARG A N 1
ATOM 695 C CA . ARG A 1 89 ? -13.309 -11.457 -14.217 1.00 84.31 89 ARG A CA 1
ATOM 696 C C . ARG A 1 89 ? -13.890 -12.774 -13.675 1.00 84.31 89 ARG A C 1
ATOM 698 O O . ARG A 1 89 ? -13.689 -13.815 -14.292 1.00 84.31 89 ARG A O 1
ATOM 705 N N . LYS A 1 90 ? -14.546 -12.756 -12.512 1.00 86.31 90 LYS A N 1
ATOM 706 C CA . LYS A 1 90 ? -15.169 -13.925 -11.876 1.00 86.31 90 LYS A CA 1
ATOM 707 C C . LYS A 1 90 ? -16.647 -14.070 -12.258 1.00 86.31 90 LYS A C 1
ATOM 709 O O . LYS A 1 90 ? -17.334 -14.888 -11.653 1.00 86.31 90 LYS A O 1
ATOM 714 N N . SER A 1 91 ? -17.114 -13.309 -13.248 1.00 88.69 91 SER A N 1
ATOM 715 C CA . SER A 1 91 ? -18.499 -13.302 -13.716 1.00 88.69 91 SER A CA 1
ATOM 716 C C . SER A 1 91 ? -19.516 -12.858 -12.661 1.00 88.69 91 SER A C 1
ATOM 718 O O . SER A 1 91 ? -20.673 -13.269 -12.718 1.00 88.69 91 SER A O 1
ATOM 720 N N . ASN A 1 92 ? -19.104 -12.004 -11.720 1.00 88.69 92 ASN A N 1
ATOM 721 C CA . ASN A 1 92 ? -20.016 -11.348 -10.785 1.00 88.69 92 ASN A CA 1
ATOM 722 C C . ASN A 1 92 ? -20.168 -9.873 -11.145 1.00 88.69 92 ASN A C 1
ATOM 724 O O . ASN A 1 92 ? -19.263 -9.266 -11.716 1.00 88.69 92 ASN A O 1
ATOM 728 N N . TYR A 1 93 ? -21.296 -9.282 -10.760 1.00 90.19 93 TYR A N 1
ATOM 729 C CA . TYR A 1 93 ? -21.400 -7.830 -10.686 1.00 90.19 93 TYR A CA 1
ATOM 730 C C . TYR A 1 93 ? -20.789 -7.373 -9.365 1.00 90.19 93 TYR A C 1
ATOM 732 O O . TYR A 1 93 ? -21.195 -7.867 -8.316 1.00 90.19 93 TYR A O 1
ATOM 740 N N . SER A 1 94 ? -19.802 -6.479 -9.382 1.00 88.62 94 SER A N 1
ATOM 741 C CA . SER A 1 94 ? -19.144 -6.036 -8.154 1.00 88.62 94 SER A CA 1
ATOM 742 C C . SER A 1 94 ? -18.585 -4.611 -8.208 1.00 88.62 94 SER A C 1
ATOM 744 O O . SER 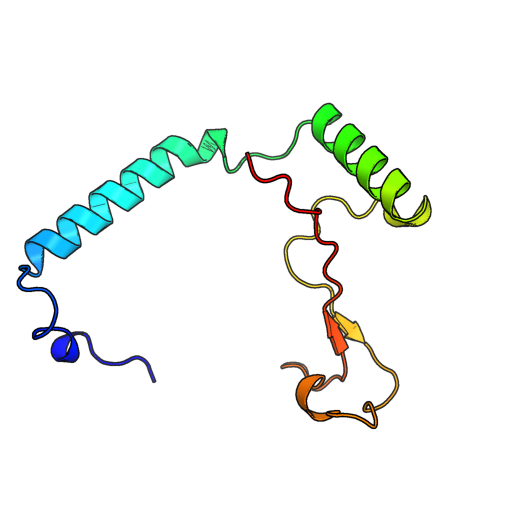A 1 94 ? -18.297 -4.059 -9.271 1.00 88.62 94 SER A O 1
ATOM 746 N N . LEU A 1 95 ? -18.467 -3.988 -7.031 1.00 84.94 95 LEU A N 1
ATOM 747 C CA . LEU A 1 95 ? -17.940 -2.634 -6.847 1.00 84.94 95 LEU A CA 1
ATOM 748 C C . LEU A 1 95 ? -16.596 -2.665 -6.133 1.00 84.94 95 LEU A C 1
ATOM 750 O O . LEU A 1 95 ? -16.476 -3.253 -5.061 1.00 84.94 95 LEU A O 1
ATOM 754 N N . ASN A 1 96 ? -15.609 -1.961 -6.680 1.00 80.56 96 ASN A N 1
ATOM 755 C CA . ASN A 1 96 ? -14.361 -1.708 -5.974 1.00 80.56 96 ASN A CA 1
ATOM 756 C C . ASN A 1 96 ? -14.550 -0.543 -4.988 1.00 80.56 96 ASN A C 1
ATOM 758 O O . ASN A 1 96 ? -14.828 0.583 -5.406 1.00 80.56 96 ASN A O 1
ATOM 762 N N . VAL A 1 97 ? -14.390 -0.807 -3.688 1.00 72.19 97 VAL A N 1
ATOM 763 C CA . VAL A 1 97 ? -14.485 0.219 -2.641 1.00 72.19 97 VAL A CA 1
ATOM 764 C C . VAL A 1 97 ? -13.091 0.725 -2.258 1.00 72.19 97 VAL A C 1
ATOM 766 O O . VAL A 1 97 ? -12.336 0.090 -1.529 1.00 72.19 97 VAL A O 1
ATOM 769 N N . GLN A 1 98 ? -12.768 1.886 -2.829 1.00 67.31 98 GLN A N 1
ATOM 770 C CA . GLN A 1 98 ? -11.608 2.759 -2.613 1.00 67.31 98 GLN A CA 1
ATOM 771 C C . GLN A 1 98 ? -11.720 3.733 -1.430 1.00 67.31 98 GLN A C 1
ATOM 773 O O . GLN A 1 98 ? -12.288 4.801 -1.652 1.00 67.31 98 GLN A O 1
ATOM 778 N N . VAL A 1 99 ? -11.158 3.497 -0.236 1.00 61.00 99 VAL A N 1
ATOM 779 C CA . VAL A 1 99 ? -10.990 4.612 0.729 1.00 61.00 99 VAL A CA 1
ATOM 780 C C . VAL A 1 99 ? -9.803 5.464 0.278 1.00 61.00 99 VAL A C 1
ATOM 782 O O . VAL A 1 99 ? -8.646 5.063 0.400 1.00 61.00 99 VAL A O 1
ATOM 785 N N . ARG A 1 100 ? -10.076 6.642 -0.292 1.00 57.75 100 ARG A N 1
ATOM 786 C CA . ARG A 1 100 ? -9.026 7.591 -0.681 1.00 57.75 100 ARG A CA 1
ATOM 787 C C . ARG A 1 100 ? -8.670 8.492 0.495 1.00 57.75 100 ARG A C 1
ATOM 789 O O . ARG A 1 100 ? -9.549 9.100 1.096 1.00 57.75 100 ARG A O 1
ATOM 796 N N . ARG A 1 101 ? -7.371 8.649 0.770 1.00 51.62 101 ARG A N 1
ATOM 797 C CA . ARG A 1 101 ? -6.894 9.812 1.532 1.00 51.62 101 ARG A CA 1
ATOM 798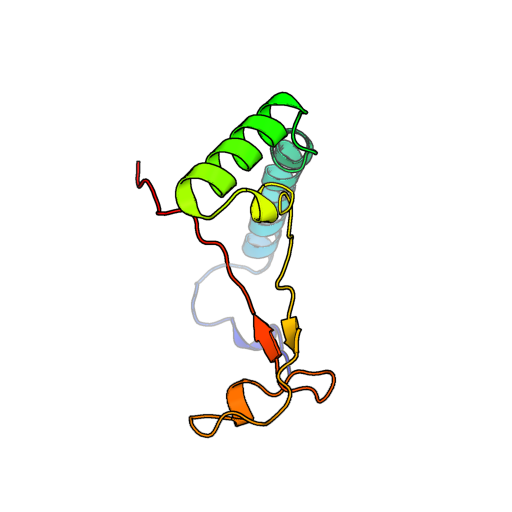 C C . ARG A 1 101 ? -7.189 11.077 0.711 1.00 51.62 101 ARG A C 1
ATOM 800 O O . ARG A 1 101 ? -6.935 11.052 -0.498 1.00 51.62 101 ARG A O 1
ATOM 807 N N . PRO A 1 102 ? -7.668 12.183 1.305 1.00 44.53 102 PRO A N 1
ATOM 808 C CA . PRO A 1 102 ? -7.534 13.475 0.652 1.00 44.53 102 PRO A CA 1
ATOM 809 C C . PRO A 1 102 ? -6.033 13.743 0.481 1.00 44.53 102 PRO A C 1
ATOM 811 O O . PRO A 1 102 ? -5.261 13.613 1.433 1.00 44.53 102 PRO A O 1
ATOM 814 N N . LEU A 1 103 ? -5.601 14.034 -0.748 1.00 43.50 103 LEU A N 1
ATOM 815 C CA . LEU A 1 103 ? -4.224 14.443 -1.013 1.00 43.50 103 LEU A CA 1
ATOM 816 C C . LEU A 1 103 ? -3.950 15.746 -0.247 1.00 43.50 103 LEU A C 1
ATOM 818 O O . LEU A 1 103 ? -4.410 16.808 -0.658 1.00 43.50 103 LEU A O 1
ATOM 822 N N . LEU A 1 104 ? -3.174 15.674 0.833 1.00 34.97 104 LEU A N 1
ATOM 823 C CA . LEU A 1 104 ? -2.361 16.809 1.259 1.00 34.97 104 LEU A CA 1
ATOM 824 C C . LEU A 1 104 ? -1.169 16.862 0.305 1.00 34.97 104 LEU A C 1
ATOM 826 O O . LEU A 1 104 ? -0.250 16.047 0.380 1.00 34.97 104 LEU A O 1
ATOM 830 N N . VAL A 1 105 ? -1.267 17.770 -0.661 1.00 33.56 105 VAL A N 1
ATOM 831 C CA . VAL A 1 105 ? -0.156 18.188 -1.513 1.00 33.56 105 VAL A CA 1
ATOM 832 C C . VAL A 1 105 ? 0.796 18.985 -0.616 1.00 33.56 105 VAL A C 1
ATOM 834 O O . VAL A 1 105 ? 0.381 20.005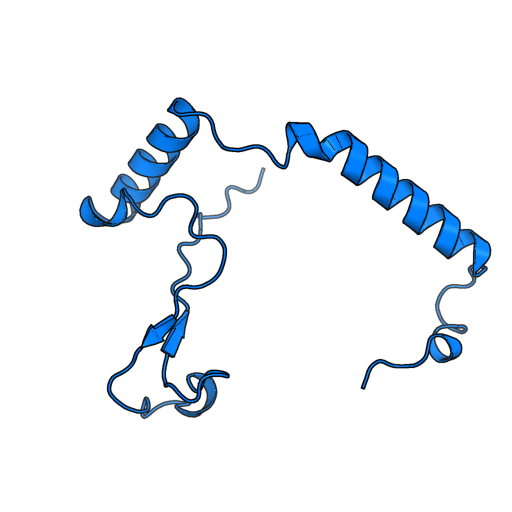 -0.067 1.00 33.56 105 VAL A O 1
ATOM 837 N N . PHE A 1 106 ? 2.018 18.487 -0.420 1.00 37.88 106 PHE A N 1
ATOM 838 C CA . PHE A 1 106 ? 3.150 19.307 0.024 1.00 37.88 106 PHE A CA 1
ATOM 839 C C . PHE A 1 106 ? 3.787 19.976 -1.193 1.00 37.88 106 PHE A C 1
ATOM 841 O O . PHE A 1 106 ? 3.855 19.302 -2.250 1.00 37.88 106 PHE A O 1
#

Foldseek 3Di:
DDDDPVPPPPDDPDDPVVVVVVVVVVVVVVVVCCPVPVDDDDPVRLQVVLVVCCVVDNNVCSPVPPPDFFDWAFDPDQDPPPSVVQQDPVRTRTDGDDPDDDDPDD

Organism: NCBI:txid1033252

Radius of gyration: 21.46 Å; chains: 1; bounding box: 52×33×50 Å